Protein AF-A0A0G0P5Q8-F1 (afdb_monomer)

Structure (mmCIF, N/CA/C/O backbone):
data_AF-A0A0G0P5Q8-F1
#
_entry.id   AF-A0A0G0P5Q8-F1
#
loop_
_atom_site.group_PDB
_atom_site.id
_atom_site.type_symbol
_atom_site.label_atom_id
_atom_site.label_alt_id
_atom_site.label_comp_id
_atom_site.label_asym_id
_atom_site.label_entity_id
_atom_site.label_seq_id
_atom_site.pdbx_PDB_ins_code
_atom_site.Cartn_x
_atom_site.Cartn_y
_atom_site.Cartn_z
_atom_site.occupancy
_atom_site.B_iso_or_equiv
_atom_site.auth_seq_id
_atom_site.auth_comp_id
_atom_site.auth_asym_id
_atom_site.auth_atom_id
_atom_site.p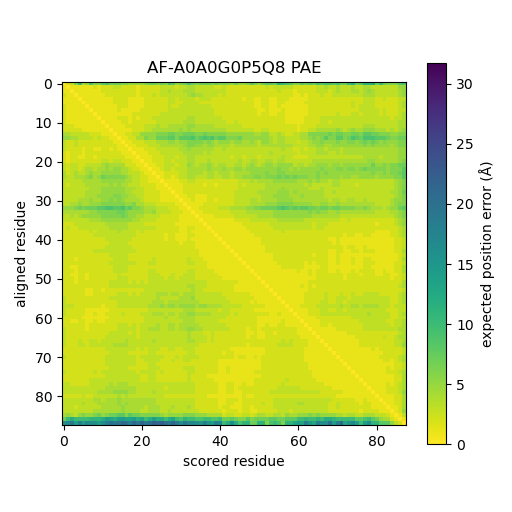dbx_PDB_model_num
ATOM 1 N N . MET A 1 1 ? -1.198 4.485 -3.013 1.00 86.88 1 MET A N 1
ATOM 2 C CA . MET A 1 1 ? -1.410 5.639 -2.103 1.00 86.88 1 MET A CA 1
ATOM 3 C C . MET A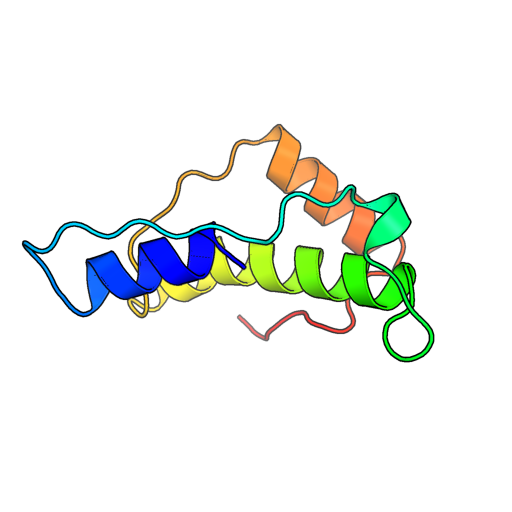 1 1 ? -2.879 5.867 -1.732 1.00 86.88 1 MET A C 1
ATOM 5 O O . MET A 1 1 ? -3.173 6.175 -0.583 1.00 86.88 1 MET A O 1
ATOM 9 N N . GLU A 1 2 ? -3.820 5.719 -2.663 1.00 95.00 2 GLU A N 1
ATOM 10 C CA . GLU A 1 2 ? -5.227 6.133 -2.559 1.00 95.00 2 GLU A CA 1
ATOM 11 C C . GLU A 1 2 ? -5.951 5.540 -1.347 1.00 95.00 2 GLU A C 1
ATOM 13 O O . GLU A 1 2 ? -6.552 6.281 -0.570 1.00 95.00 2 GLU A O 1
ATOM 18 N N . ARG A 1 3 ? -5.849 4.217 -1.141 1.00 94.75 3 ARG A N 1
ATOM 19 C CA . ARG A 1 3 ? -6.473 3.538 0.011 1.00 94.75 3 ARG A CA 1
ATOM 20 C C . ARG A 1 3 ? -5.962 4.074 1.347 1.00 94.75 3 ARG A C 1
ATOM 22 O O . ARG A 1 3 ? -6.754 4.318 2.250 1.00 94.75 3 ARG A O 1
ATOM 29 N N . ARG A 1 4 ? -4.651 4.309 1.457 1.00 95.81 4 ARG A N 1
ATOM 30 C CA . ARG A 1 4 ? -4.016 4.861 2.663 1.00 95.81 4 ARG A CA 1
ATOM 31 C C . ARG A 1 4 ? -4.476 6.297 2.926 1.00 95.81 4 ARG A C 1
ATOM 33 O O . ARG A 1 4 ? -4.817 6.640 4.058 1.00 95.81 4 ARG A O 1
ATOM 40 N N . THR A 1 5 ? -4.549 7.122 1.881 1.00 96.69 5 THR A N 1
ATOM 41 C CA . THR A 1 5 ? -5.076 8.492 1.964 1.00 96.69 5 THR A CA 1
ATOM 42 C C . THR A 1 5 ? -6.526 8.501 2.440 1.00 96.69 5 THR A C 1
ATOM 44 O O . THR A 1 5 ? -6.851 9.208 3.392 1.00 96.69 5 THR A O 1
ATOM 47 N N . LEU A 1 6 ? -7.388 7.673 1.840 1.00 96.81 6 LEU A N 1
ATOM 48 C CA . LEU A 1 6 ? -8.792 7.569 2.234 1.00 96.81 6 LEU A CA 1
ATOM 49 C C . LEU A 1 6 ? -8.941 7.118 3.694 1.00 96.81 6 LEU A C 1
ATOM 51 O O . LEU A 1 6 ? -9.684 7.742 4.451 1.00 96.81 6 LEU A O 1
ATOM 55 N N . ALA A 1 7 ? -8.201 6.084 4.103 1.00 97.19 7 ALA A N 1
ATOM 56 C CA . ALA A 1 7 ? -8.244 5.572 5.470 1.00 97.19 7 ALA A CA 1
ATOM 57 C C . ALA A 1 7 ?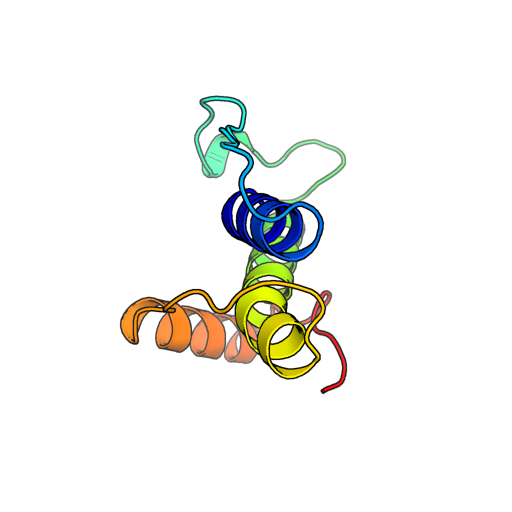 -7.776 6.616 6.497 1.00 97.19 7 ALA A C 1
ATOM 59 O O . ALA A 1 7 ? -8.333 6.731 7.593 1.00 97.19 7 ALA A O 1
ATOM 60 N N . THR A 1 8 ? -6.771 7.416 6.135 1.00 97.44 8 THR A N 1
ATOM 61 C CA . THR A 1 8 ? -6.305 8.533 6.962 1.00 97.44 8 THR A CA 1
ATOM 62 C C . THR A 1 8 ? -7.390 9.606 7.063 1.00 97.44 8 THR A C 1
ATOM 64 O O . THR A 1 8 ? -7.728 10.029 8.165 1.00 97.44 8 THR A O 1
ATOM 67 N N . PHE A 1 9 ? -8.007 10.006 5.947 1.00 97.56 9 PHE A N 1
ATOM 68 C CA . PHE A 1 9 ? -9.070 11.017 5.950 1.00 97.56 9 PHE A CA 1
ATOM 69 C C . PHE A 1 9 ? -10.266 10.613 6.816 1.00 97.56 9 PHE A C 1
ATOM 71 O O . PHE A 1 9 ? -10.749 11.416 7.614 1.00 97.56 9 PHE A O 1
ATOM 78 N N . GLN A 1 10 ? -10.700 9.355 6.716 1.00 96.31 10 GLN A N 1
ATOM 79 C CA . GLN A 1 10 ? -11.785 8.811 7.536 1.00 96.31 10 GLN A CA 1
ATOM 80 C C . GLN A 1 10 ? -11.459 8.833 9.033 1.00 96.31 10 GLN A C 1
ATOM 82 O O . GLN A 1 10 ? -12.356 9.049 9.847 1.00 96.31 10 GLN A O 1
ATOM 87 N N . LYS A 1 11 ? -10.185 8.637 9.402 1.00 96.81 11 LYS A N 1
ATOM 88 C CA . LYS A 1 11 ? -9.744 8.692 10.800 1.00 96.81 11 LYS A CA 1
ATOM 89 C C . LYS A 1 11 ? -9.690 10.119 11.335 1.00 96.81 11 LYS A C 1
ATOM 91 O O . LYS A 1 11 ? -10.138 10.355 12.453 1.00 96.81 11 LYS A O 1
ATOM 96 N N . GLN A 1 12 ? -9.122 11.039 10.560 1.00 97.12 12 GLN A N 1
ATOM 97 C CA . GLN A 1 12 ? -8.848 12.405 11.010 1.00 97.12 12 GLN A CA 1
ATOM 98 C C . GLN A 1 12 ? -10.099 13.301 10.984 1.00 97.12 12 GLN A C 1
ATOM 100 O O . GLN A 1 12 ? -10.216 14.214 11.798 1.00 97.12 12 GLN A O 1
ATOM 105 N N . TRP A 1 13 ? -11.064 13.024 10.098 1.00 97.06 13 TRP A N 1
ATOM 106 C CA . TRP A 1 13 ? -12.290 13.819 9.951 1.00 97.06 13 TRP A CA 1
ATOM 107 C C . TRP A 1 13 ? -13.549 12.939 9.929 1.00 97.06 13 TRP A C 1
ATOM 109 O O . TRP A 1 13 ? -14.163 12.743 8.870 1.00 97.06 13 TRP A O 1
ATOM 119 N N . PRO A 1 14 ? -13.973 12.415 11.093 1.00 93.81 14 PRO A N 1
ATOM 120 C CA .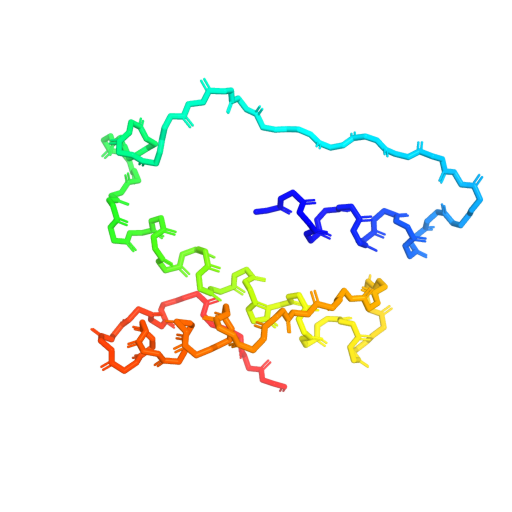 PRO A 1 14 ? -15.161 11.576 11.181 1.00 93.81 14 PRO A CA 1
ATOM 121 C C . PRO A 1 14 ? -16.424 12.329 10.724 1.00 93.81 14 PRO A C 1
ATOM 123 O O . PRO A 1 14 ? -16.597 13.520 10.980 1.00 93.81 14 PRO A O 1
ATOM 126 N N . GLY A 1 15 ? -17.318 11.624 10.022 1.00 93.81 15 GLY A N 1
ATOM 127 C CA . GLY A 1 15 ? -18.595 12.167 9.531 1.00 93.81 15 GLY A CA 1
ATOM 128 C C . GLY A 1 15 ? -18.526 12.919 8.194 1.00 93.81 15 GLY A C 1
ATOM 129 O O . GLY A 1 15 ? -19.547 13.418 7.719 1.00 93.81 15 GLY A O 1
ATOM 130 N N . LYS A 1 16 ? -17.352 12.997 7.557 1.00 96.25 16 LYS A N 1
ATOM 131 C CA . LYS A 1 16 ? -17.190 13.551 6.204 1.00 96.25 16 LYS A CA 1
ATOM 132 C C . LYS A 1 16 ? -17.134 12.440 5.153 1.00 96.25 16 LYS A C 1
ATOM 134 O O . LYS A 1 16 ? -16.734 11.313 5.432 1.00 96.25 16 LYS A O 1
ATOM 139 N N . ARG A 1 17 ? -17.546 12.771 3.927 1.00 95.56 17 ARG A N 1
ATOM 140 C CA . ARG A 1 17 ? -17.424 11.894 2.755 1.00 95.56 17 ARG A CA 1
ATOM 141 C C . ARG A 1 17 ? -16.250 12.360 1.905 1.00 95.56 17 ARG A C 1
ATOM 143 O O . ARG A 1 17 ? -16.164 13.542 1.586 1.00 95.56 17 ARG A O 1
ATOM 150 N N . PHE A 1 18 ? -15.382 11.425 1.539 1.00 96.50 18 PHE A N 1
ATOM 151 C CA . PHE A 1 18 ? -14.185 11.679 0.746 1.00 96.50 18 PHE A CA 1
ATOM 152 C C . PHE A 1 18 ? -14.201 10.824 -0.515 1.00 96.50 18 PHE A C 1
ATOM 154 O O . PHE A 1 18 ? -14.663 9.684 -0.489 1.00 96.50 18 PHE A O 1
ATOM 161 N N . ILE A 1 19 ? -13.663 11.375 -1.599 1.00 96.00 19 ILE A N 1
ATOM 162 C CA . ILE A 1 19 ? -13.376 10.655 -2.838 1.00 96.00 19 ILE A CA 1
ATOM 163 C C . ILE A 1 19 ? -11.898 10.890 -3.130 1.00 96.00 19 ILE A C 1
ATOM 165 O O . ILE A 1 19 ? -11.437 12.030 -3.110 1.00 96.00 19 ILE A O 1
ATOM 169 N N . VAL A 1 20 ? -11.158 9.809 -3.357 1.00 96.06 20 VAL A N 1
ATOM 170 C CA . VAL A 1 20 ? -9.729 9.844 -3.675 1.00 96.06 20 VAL A CA 1
ATOM 171 C C . VAL A 1 20 ? -9.540 9.103 -4.991 1.00 96.06 20 VAL A C 1
ATOM 173 O O . VAL A 1 20 ? -10.002 7.973 -5.125 1.00 96.06 20 VAL A O 1
ATOM 176 N N . THR A 1 21 ? -8.878 9.742 -5.952 1.00 95.44 21 THR A N 1
ATOM 177 C CA . THR A 1 21 ? -8.552 9.160 -7.258 1.00 95.44 21 THR A CA 1
ATOM 178 C C . THR A 1 21 ? -7.140 9.556 -7.666 1.00 95.44 21 THR A C 1
ATOM 180 O O . THR A 1 21 ? -6.625 10.584 -7.221 1.00 95.44 21 THR A O 1
ATOM 183 N N . SER A 1 22 ? -6.533 8.746 -8.521 1.00 91.38 22 SER A N 1
ATOM 184 C CA . SER A 1 22 ? -5.276 9.017 -9.217 1.00 91.38 22 SER A CA 1
ATOM 185 C C . SER A 1 22 ? -5.532 9.270 -10.708 1.00 91.38 22 SER A C 1
ATOM 187 O O . SER A 1 22 ? -6.661 9.075 -11.180 1.00 91.38 22 SER A O 1
ATOM 189 N N . PRO A 1 23 ? -4.522 9.751 -11.459 1.00 91.75 23 PRO A N 1
ATOM 190 C CA . PRO A 1 23 ? -4.579 9.772 -12.915 1.00 91.75 23 PRO A CA 1
ATOM 191 C C . PRO A 1 23 ? -4.886 8.382 -13.477 1.00 91.75 23 PRO A C 1
ATOM 193 O O . PRO A 1 23 ? -4.372 7.380 -12.986 1.00 91.75 23 PRO A O 1
ATOM 196 N N . ASN A 1 24 ? -5.700 8.326 -14.529 1.00 93.94 24 ASN A N 1
ATOM 197 C CA . ASN A 1 24 ? -6.025 7.074 -15.204 1.00 93.94 24 ASN A CA 1
ATOM 198 C C . ASN A 1 24 ? -4.879 6.666 -16.144 1.00 93.94 24 ASN A C 1
ATOM 200 O O . ASN A 1 24 ? -4.935 6.926 -17.346 1.00 93.94 24 ASN A O 1
ATOM 204 N N . ILE A 1 25 ? -3.823 6.095 -15.570 1.00 94.44 25 ILE A N 1
ATOM 205 C CA . ILE A 1 25 ? -2.640 5.597 -16.278 1.00 94.44 25 ILE A CA 1
ATOM 206 C C . ILE A 1 25 ? -2.373 4.143 -15.892 1.00 94.44 25 ILE A C 1
ATOM 208 O O . ILE A 1 25 ? -2.710 3.713 -14.786 1.00 94.44 25 ILE A O 1
ATOM 212 N N . SER A 1 26 ? -1.788 3.375 -16.810 1.00 94.81 26 SER A N 1
ATOM 213 C CA . SER A 1 26 ? -1.427 1.988 -16.528 1.00 94.81 26 SER A CA 1
ATOM 214 C C . SER A 1 26 ? -0.211 1.918 -15.597 1.00 94.81 26 SER A C 1
ATOM 216 O O . SER A 1 26 ? 0.540 2.883 -15.441 1.00 94.81 26 SER A O 1
ATOM 218 N N . PHE A 1 27 ? 0.005 0.754 -14.982 1.00 92.56 27 PHE A N 1
ATOM 219 C CA . PHE A 1 27 ? 1.200 0.528 -14.172 1.00 92.56 27 PHE A CA 1
ATOM 220 C C . PHE A 1 27 ? 2.487 0.614 -15.001 1.00 92.56 27 PHE A C 1
ATOM 222 O O . PHE A 1 27 ? 3.472 1.157 -14.515 1.00 92.56 27 PHE A O 1
ATOM 229 N N . ASP A 1 28 ? 2.487 0.112 -16.239 1.00 95.25 28 ASP A N 1
ATOM 230 C CA . ASP A 1 28 ? 3.682 0.125 -17.089 1.00 95.25 28 ASP A CA 1
ATOM 231 C C . ASP A 1 28 ? 4.020 1.530 -17.618 1.00 95.25 28 ASP A C 1
ATOM 233 O O . ASP A 1 28 ? 5.183 1.794 -17.914 1.00 95.25 28 ASP A O 1
ATOM 237 N N . ASP A 1 29 ? 3.042 2.442 -17.643 1.00 95.69 29 ASP A N 1
ATOM 238 C CA . ASP A 1 29 ? 3.230 3.850 -18.023 1.00 95.69 29 ASP A CA 1
ATOM 239 C C . ASP A 1 29 ? 3.563 4.766 -16.831 1.00 95.69 29 ASP A C 1
ATOM 241 O O . ASP A 1 29 ? 3.842 5.951 -17.013 1.00 95.69 29 ASP A O 1
ATOM 245 N N . TYR A 1 30 ? 3.506 4.249 -15.599 1.00 93.81 30 TYR A N 1
ATOM 246 C CA . TYR A 1 30 ? 3.788 5.032 -14.393 1.00 93.81 30 TYR A CA 1
ATOM 247 C C . TYR A 1 30 ? 5.281 5.389 -14.232 1.00 93.81 30 TYR A C 1
ATOM 249 O O . TYR A 1 30 ? 5.581 6.535 -13.872 1.00 93.81 30 TYR A O 1
ATOM 257 N N . PRO A 1 31 ? 6.238 4.460 -14.459 1.00 96.12 31 PRO A N 1
ATOM 258 C CA . PRO A 1 31 ? 7.659 4.763 -14.378 1.00 96.12 31 PRO A CA 1
ATOM 259 C C . PRO A 1 31 ? 8.076 5.844 -15.374 1.00 96.12 31 PRO A C 1
ATOM 261 O O . PRO A 1 31 ? 7.582 5.927 -16.495 1.00 96.12 31 PRO A O 1
ATOM 264 N N . ASN A 1 32 ? 9.041 6.659 -14.975 1.00 95.12 32 ASN A N 1
ATOM 265 C CA . ASN A 1 32 ? 9.571 7.739 -15.794 1.00 95.12 32 ASN A CA 1
ATOM 266 C C . ASN A 1 32 ? 11.078 7.912 -15.540 1.00 95.12 32 ASN A C 1
ATOM 268 O O . ASN A 1 32 ? 11.717 7.069 -14.915 1.00 95.12 32 ASN A O 1
ATOM 272 N N . LYS A 1 33 ? 11.669 8.998 -16.052 1.00 95.75 33 LYS A N 1
ATOM 273 C CA . LYS A 1 33 ? 13.114 9.257 -15.931 1.00 95.75 33 LYS A CA 1
ATOM 274 C C . LYS A 1 33 ? 13.601 9.404 -14.484 1.00 95.75 33 LYS A C 1
ATOM 276 O O . LYS A 1 33 ? 14.786 9.210 -14.242 1.00 95.75 33 LYS A O 1
ATOM 281 N N . GLU A 1 34 ? 12.716 9.762 -13.559 1.00 95.94 34 GLU A N 1
ATOM 282 C CA . GLU A 1 34 ? 13.032 9.994 -12.146 1.00 95.94 34 GLU A CA 1
ATOM 283 C C . GLU A 1 34 ? 12.620 8.819 -11.255 1.00 95.94 34 GLU A C 1
ATOM 285 O O . GLU A 1 34 ? 13.262 8.570 -10.238 1.00 95.94 34 GLU A O 1
ATOM 290 N N . ILE A 1 35 ? 11.560 8.097 -11.631 1.00 94.50 35 ILE A N 1
ATOM 291 C CA . ILE A 1 35 ? 10.995 6.994 -10.848 1.00 94.50 35 ILE A CA 1
ATOM 292 C C . ILE A 1 35 ? 11.049 5.722 -11.687 1.00 94.50 35 ILE A C 1
ATOM 294 O O . ILE A 1 35 ? 10.268 5.556 -12.627 1.00 94.50 35 ILE A O 1
ATOM 298 N N . SER A 1 36 ? 11.955 4.809 -11.342 1.00 97.00 36 SER A N 1
ATOM 299 C CA . SER A 1 36 ? 12.068 3.529 -12.039 1.00 97.00 36 SER A CA 1
ATOM 300 C C . SER A 1 36 ? 10.921 2.581 -11.673 1.00 97.00 36 SER A C 1
ATOM 302 O O . SER A 1 36 ? 10.257 2.738 -10.648 1.00 97.00 36 SER A O 1
ATOM 304 N N . LYS A 1 37 ? 10.710 1.538 -12.483 1.00 96.69 37 LYS A N 1
ATOM 305 C CA . LYS A 1 37 ? 9.724 0.483 -12.192 1.00 96.69 37 LYS A CA 1
ATOM 306 C C . LYS A 1 37 ? 9.976 -0.178 -10.834 1.00 96.69 37 LYS A C 1
ATOM 308 O O . LYS A 1 37 ? 9.030 -0.411 -10.085 1.00 96.69 37 LYS A O 1
ATOM 313 N N . ASP A 1 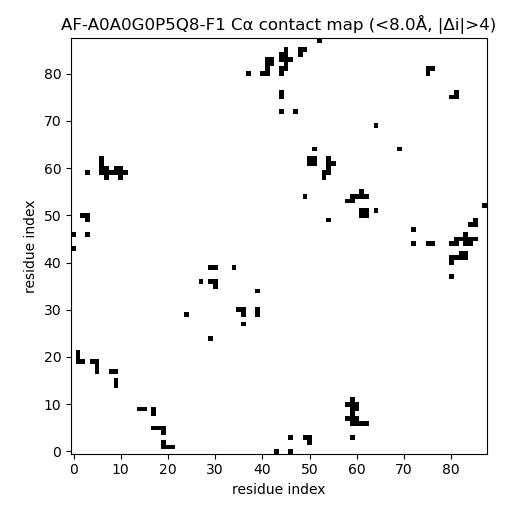38 ? 11.239 -0.404 -10.486 1.00 97.00 38 ASP A N 1
ATOM 314 C CA . ASP A 1 38 ? 11.610 -0.964 -9.188 1.00 97.00 38 ASP A CA 1
ATOM 315 C C . ASP A 1 38 ? 11.286 -0.011 -8.034 1.00 97.00 38 ASP A C 1
ATOM 317 O O . ASP A 1 38 ? 10.849 -0.468 -6.974 1.00 97.00 38 ASP A O 1
ATOM 321 N N . ASP A 1 39 ? 11.446 1.302 -8.220 1.00 97.00 39 ASP A N 1
ATOM 322 C CA . ASP A 1 39 ? 11.063 2.290 -7.205 1.00 97.00 39 ASP A CA 1
ATOM 323 C C . ASP A 1 39 ? 9.553 2.257 -6.968 1.00 97.00 39 ASP A C 1
ATOM 325 O O . ASP A 1 39 ? 9.115 2.192 -5.820 1.00 97.00 39 ASP A O 1
ATOM 329 N N . VAL A 1 40 ? 8.751 2.199 -8.039 1.00 96.50 40 VAL A N 1
ATOM 330 C CA . VAL A 1 40 ? 7.287 2.081 -7.929 1.00 96.50 40 VAL A CA 1
ATOM 331 C C . VAL A 1 40 ? 6.897 0.830 -7.139 1.00 96.50 40 VAL A C 1
ATOM 333 O O . VAL A 1 40 ? 6.068 0.916 -6.233 1.00 96.50 40 VAL A O 1
ATOM 336 N N . ILE A 1 41 ? 7.506 -0.325 -7.429 1.00 97.50 41 ILE A N 1
ATOM 337 C CA . ILE A 1 41 ? 7.213 -1.573 -6.708 1.00 97.50 41 ILE A CA 1
ATOM 338 C C . ILE A 1 41 ? 7.584 -1.435 -5.228 1.00 97.50 41 ILE A C 1
ATOM 340 O O . ILE A 1 41 ? 6.763 -1.751 -4.366 1.00 97.50 41 ILE A O 1
ATOM 344 N N . ASN A 1 42 ? 8.775 -0.911 -4.914 1.00 97.94 42 ASN A N 1
ATOM 345 C CA . ASN A 1 42 ? 9.177 -0.678 -3.525 1.00 97.94 42 ASN A CA 1
ATOM 346 C C . ASN A 1 42 ? 8.187 0.258 -2.805 1.00 97.94 42 ASN A C 1
ATOM 348 O O . ASN A 1 42 ? 7.822 -0.008 -1.659 1.00 97.94 42 ASN A O 1
ATOM 352 N N . ILE A 1 43 ? 7.724 1.325 -3.467 1.00 96.00 43 ILE A N 1
ATOM 353 C CA . ILE A 1 43 ? 6.739 2.267 -2.915 1.00 96.00 43 ILE A CA 1
ATOM 354 C C . ILE A 1 43 ? 5.419 1.551 -2.616 1.00 96.00 43 ILE A C 1
ATOM 356 O O . ILE A 1 43 ? 4.900 1.701 -1.512 1.00 96.00 43 ILE A O 1
ATOM 360 N N . ILE A 1 44 ? 4.893 0.750 -3.552 1.00 95.88 44 ILE A N 1
ATOM 361 C CA . ILE A 1 44 ? 3.639 -0.002 -3.369 1.00 95.88 44 ILE A CA 1
ATOM 362 C C . ILE A 1 44 ? 3.754 -0.980 -2.194 1.00 95.88 44 ILE A C 1
ATOM 364 O O . ILE A 1 44 ? 2.843 -1.047 -1.365 1.00 95.88 44 ILE A O 1
ATOM 368 N N . VAL A 1 45 ? 4.873 -1.703 -2.088 1.00 97.69 45 VAL A N 1
ATOM 369 C CA . VAL A 1 45 ? 5.137 -2.638 -0.983 1.00 97.69 45 VAL A CA 1
ATOM 370 C C . VAL A 1 45 ? 5.150 -1.900 0.360 1.00 97.69 45 VAL A C 1
ATOM 372 O O . VAL A 1 45 ? 4.444 -2.289 1.292 1.00 97.69 45 VAL A O 1
ATOM 375 N N . GLY A 1 46 ? 5.885 -0.789 0.456 1.00 97.50 46 GLY A N 1
ATOM 376 C CA . GLY A 1 46 ? 5.921 0.036 1.666 1.00 97.50 46 GLY A CA 1
ATOM 377 C C . GLY A 1 46 ? 4.563 0.649 2.025 1.00 97.50 46 GLY A C 1
ATOM 378 O O . GLY A 1 46 ? 4.209 0.745 3.201 1.00 97.50 46 GLY A O 1
ATOM 379 N N . ASP A 1 47 ? 3.777 1.050 1.028 1.00 96.56 47 ASP A N 1
ATOM 380 C CA . ASP A 1 47 ? 2.424 1.575 1.217 1.00 96.56 47 ASP A CA 1
ATOM 381 C C . ASP A 1 47 ? 1.478 0.521 1.794 1.00 96.56 47 ASP A C 1
ATOM 383 O O . ASP A 1 47 ? 0.723 0.815 2.724 1.00 96.56 47 ASP A O 1
ATOM 387 N N . LEU A 1 48 ? 1.527 -0.702 1.262 1.00 97.25 48 LEU A N 1
ATOM 388 C CA . LEU A 1 48 ? 0.678 -1.802 1.705 1.00 97.25 48 LEU A CA 1
ATOM 389 C C . LEU A 1 48 ? 0.985 -2.207 3.150 1.00 97.25 48 LEU A C 1
ATOM 391 O O . LEU A 1 48 ? 0.056 -2.393 3.937 1.00 97.25 48 LEU A O 1
ATOM 395 N N . GLN A 1 49 ? 2.262 -2.235 3.540 1.00 97.00 49 GLN A N 1
ATOM 396 C CA . GLN A 1 49 ? 2.645 -2.450 4.938 1.00 97.00 49 GLN A CA 1
ATOM 397 C C . GLN A 1 49 ? 2.014 -1.392 5.857 1.00 97.00 49 GLN A C 1
ATOM 399 O O . GLN A 1 49 ? 1.429 -1.714 6.893 1.00 97.00 49 GLN A O 1
ATOM 404 N N . ARG A 1 50 ? 2.079 -0.114 5.463 1.00 97.00 50 ARG A N 1
ATOM 405 C CA . ARG A 1 50 ? 1.523 0.990 6.259 1.00 97.00 50 ARG A CA 1
ATOM 406 C C . ARG A 1 50 ? 0.010 0.928 6.353 1.00 97.00 50 ARG A C 1
ATOM 408 O O . ARG A 1 50 ? -0.508 1.364 7.371 1.00 97.00 50 ARG A O 1
ATOM 415 N N . ILE A 1 51 ? -0.701 0.385 5.358 1.00 96.62 51 ILE A N 1
ATOM 416 C CA . ILE A 1 51 ? -2.151 0.141 5.463 1.00 96.62 51 ILE A CA 1
ATOM 417 C C . ILE A 1 51 ? -2.470 -0.682 6.726 1.00 96.62 51 ILE A C 1
ATOM 419 O O . ILE A 1 51 ? -3.394 -0.335 7.462 1.00 96.62 51 ILE A O 1
ATOM 423 N N . LYS A 1 52 ? -1.654 -1.697 7.026 1.00 95.38 52 LYS A N 1
ATOM 424 C CA . LYS A 1 52 ? -1.780 -2.520 8.234 1.00 95.38 52 LYS A CA 1
ATOM 425 C C . LYS A 1 52 ? -1.260 -1.801 9.487 1.00 95.38 52 LYS A C 1
ATOM 427 O O . LYS A 1 52 ? -2.041 -1.476 10.378 1.00 95.38 52 LYS A O 1
ATOM 432 N N . ILE A 1 53 ? 0.031 -1.459 9.518 1.00 96.00 53 ILE A N 1
ATOM 433 C CA . ILE A 1 53 ? 0.712 -0.960 10.730 1.00 96.00 53 ILE A CA 1
ATOM 434 C C . ILE A 1 53 ? 0.101 0.352 11.238 1.00 96.00 53 ILE A C 1
ATOM 436 O O . ILE A 1 53 ? -0.062 0.561 12.438 1.00 96.00 53 ILE A O 1
ATOM 440 N N . TYR A 1 54 ? -0.251 1.282 10.347 1.00 96.50 54 TYR A N 1
ATOM 441 C CA . TYR A 1 54 ? -0.767 2.578 10.796 1.00 96.50 54 TYR A CA 1
ATOM 442 C C . TYR A 1 54 ? -2.193 2.479 11.341 1.00 96.50 54 TYR A C 1
ATOM 444 O O . TYR A 1 54 ? -2.596 3.349 12.114 1.00 96.50 54 TYR A O 1
ATOM 452 N N . ALA A 1 55 ? -2.956 1.449 10.959 1.00 95.56 55 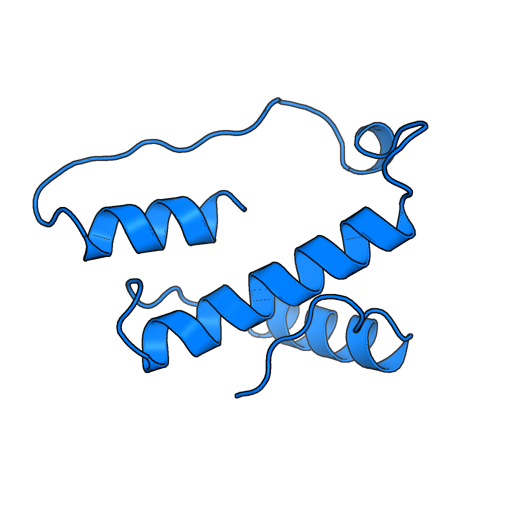ALA A N 1
ATOM 453 C CA . ALA A 1 55 ? -4.255 1.193 11.569 1.00 95.56 55 ALA A CA 1
ATOM 454 C C . ALA A 1 55 ? -4.081 0.718 13.020 1.00 95.56 55 ALA A C 1
ATOM 456 O O . ALA A 1 55 ? -4.742 1.242 13.915 1.00 95.56 55 ALA A O 1
ATOM 457 N N . GLU A 1 56 ? -3.129 -0.187 13.263 1.00 95.38 56 GLU A N 1
ATOM 458 C CA . GLU A 1 56 ? -2.771 -0.685 14.602 1.00 95.38 56 GLU A CA 1
ATOM 459 C C . GLU A 1 56 ? -2.250 0.442 15.509 1.00 95.38 56 GLU A C 1
ATOM 461 O O . GLU A 1 56 ? -2.607 0.520 16.683 1.00 95.38 56 GLU A O 1
ATOM 466 N N . LYS A 1 57 ? -1.485 1.385 14.943 1.00 95.31 57 LYS A N 1
ATOM 467 C CA . LYS A 1 57 ? -1.001 2.593 15.640 1.00 95.31 57 LYS A CA 1
ATOM 468 C C . LYS A 1 57 ? -2.054 3.702 15.778 1.00 95.31 57 LYS A C 1
ATOM 470 O O . LYS A 1 57 ? -1.776 4.745 16.364 1.00 95.31 57 LYS A O 1
ATOM 475 N N . GLY A 1 58 ? -3.257 3.517 15.231 1.00 95.69 58 GLY A N 1
ATOM 476 C CA . GLY A 1 58 ? -4.356 4.477 15.331 1.00 95.69 58 GLY A CA 1
ATOM 477 C C . GLY A 1 58 ? -4.219 5.735 14.463 1.00 95.69 58 GLY A C 1
ATOM 478 O O . GLY A 1 58 ? -4.984 6.680 14.654 1.00 95.69 58 GLY A O 1
ATOM 479 N N . PHE A 1 59 ? -3.296 5.770 13.498 1.00 95.62 59 PHE A N 1
ATOM 480 C CA . PHE A 1 59 ? -3.115 6.916 12.592 1.00 95.62 59 PHE A CA 1
ATOM 481 C C . PHE A 1 59 ? -4.151 6.960 11.460 1.00 95.62 59 PHE A C 1
ATOM 483 O O . PHE A 1 59 ? -4.469 8.035 10.946 1.00 95.62 59 PHE A O 1
ATOM 490 N N . GLN A 1 60 ? -4.707 5.805 11.098 1.00 97.25 60 GLN A N 1
ATOM 491 C CA . GLN A 1 60 ? -5.757 5.655 10.090 1.00 97.25 60 GLN A CA 1
ATOM 492 C C . GLN A 1 60 ? -6.794 4.614 10.531 1.00 97.25 60 GLN A C 1
ATOM 494 O O . GLN A 1 60 ? -6.598 3.925 11.532 1.00 97.25 60 GLN A O 1
ATOM 499 N N . VAL A 1 61 ? -7.908 4.498 9.805 1.00 97.12 61 VAL A N 1
ATOM 500 C CA . VAL A 1 61 ? -8.873 3.414 10.049 1.00 97.12 61 VAL A CA 1
ATOM 501 C C . VAL A 1 61 ? -8.360 2.085 9.490 1.00 97.12 61 VAL A C 1
ATOM 503 O O . VAL A 1 61 ? -7.578 2.065 8.539 1.00 97.12 61 VAL A O 1
ATOM 506 N N . TYR A 1 62 ? -8.831 0.974 10.058 1.00 97.25 62 TYR A N 1
ATOM 507 C CA . TYR A 1 62 ? -8.566 -0.355 9.511 1.00 97.25 62 TYR A CA 1
ATOM 508 C C . TYR A 1 62 ? -9.061 -0.457 8.063 1.00 97.25 62 TYR A C 1
ATOM 510 O O . TYR A 1 62 ? -10.122 0.062 7.703 1.00 97.25 62 TYR A O 1
ATOM 518 N N . GLN A 1 63 ? -8.269 -1.126 7.234 1.00 96.12 63 GLN A N 1
ATOM 519 C CA . GLN A 1 63 ? -8.630 -1.511 5.880 1.00 96.12 63 GLN A CA 1
ATOM 520 C C . GLN A 1 63 ? -8.388 -3.007 5.768 1.00 96.12 63 GLN A C 1
ATOM 522 O O . GLN A 1 63 ? -7.290 -3.478 6.061 1.00 96.12 63 GLN A O 1
ATOM 527 N N . GLU A 1 64 ? -9.403 -3.741 5.330 1.00 96.62 64 GLU A N 1
ATOM 528 C CA . GLU A 1 64 ? -9.245 -5.158 5.047 1.00 96.62 64 GLU A CA 1
ATOM 529 C C . GLU A 1 64 ? -8.235 -5.345 3.907 1.00 96.62 64 GLU A C 1
ATOM 531 O O . GLU A 1 64 ? -8.347 -4.736 2.833 1.00 96.62 64 GLU A O 1
ATOM 536 N N . ILE A 1 65 ? -7.230 -6.182 4.154 1.00 97.00 65 ILE A N 1
ATOM 537 C CA . ILE A 1 65 ? -6.246 -6.585 3.154 1.00 97.00 65 ILE A CA 1
ATOM 538 C C . ILE A 1 65 ? -6.565 -8.034 2.784 1.00 97.00 65 ILE A C 1
ATOM 540 O O . ILE A 1 65 ? -6.403 -8.909 3.633 1.00 97.00 65 ILE A O 1
ATOM 544 N N . PRO A 1 66 ? -7.011 -8.307 1.545 1.00 98.06 66 PRO A N 1
ATOM 545 C CA . PRO A 1 66 ? -7.255 -9.674 1.107 1.00 98.06 66 PRO A CA 1
ATOM 546 C C . PRO A 1 66 ? -5.984 -10.523 1.203 1.00 98.06 66 PRO A C 1
ATOM 548 O O . PRO A 1 66 ? -4.910 -10.048 0.835 1.00 98.06 66 PRO A O 1
ATOM 551 N N . GLU A 1 67 ? -6.120 -11.787 1.602 1.00 97.88 67 GLU A N 1
ATOM 552 C CA . GLU A 1 67 ? -5.001 -12.726 1.796 1.00 97.88 67 GLU A CA 1
ATOM 553 C C . GLU A 1 67 ? -4.057 -12.768 0.587 1.00 97.88 67 GLU A C 1
ATOM 555 O O . GLU A 1 67 ? -2.880 -12.451 0.711 1.00 97.88 67 GLU A O 1
ATOM 560 N N . LYS A 1 68 ? -4.602 -12.946 -0.624 1.00 98.25 68 LYS A N 1
ATOM 561 C CA . LYS A 1 68 ? -3.821 -12.936 -1.876 1.00 98.25 68 LYS A CA 1
ATOM 562 C C . LYS A 1 68 ? -2.962 -11.679 -2.092 1.00 98.25 68 LYS A C 1
ATOM 564 O O . LYS A 1 68 ? -1.961 -11.726 -2.801 1.00 98.25 68 LYS A O 1
ATOM 569 N N . VAL A 1 69 ? -3.388 -10.530 -1.559 1.00 97.75 69 VAL A N 1
ATOM 570 C CA . VAL A 1 69 ? -2.649 -9.260 -1.664 1.00 97.75 69 VAL A CA 1
ATOM 571 C C . VAL A 1 69 ? -1.501 -9.249 -0.659 1.00 97.75 69 VAL A C 1
ATOM 573 O O . VAL A 1 69 ? -0.410 -8.785 -0.988 1.00 97.75 69 VAL A O 1
ATOM 576 N N . TRP A 1 70 ? -1.730 -9.788 0.539 1.00 97.69 70 TRP A N 1
ATOM 577 C CA . TRP A 1 70 ? -0.689 -9.966 1.543 1.00 97.69 70 TRP A CA 1
ATOM 578 C C . TRP A 1 70 ? 0.362 -10.997 1.100 1.00 97.69 70 TRP A C 1
ATOM 580 O O . TRP A 1 70 ? 1.557 -10.729 1.191 1.00 97.69 70 TRP A O 1
ATOM 590 N N . ASP A 1 71 ? -0.056 -12.107 0.492 1.00 98.44 71 ASP A N 1
ATOM 591 C CA . ASP A 1 71 ? 0.863 -13.114 -0.053 1.00 98.44 71 ASP A CA 1
ATOM 592 C C . ASP A 1 71 ? 1.765 -12.540 -1.154 1.00 98.44 71 ASP A C 1
ATOM 594 O O . ASP A 1 71 ? 2.964 -12.825 -1.210 1.00 98.44 71 ASP A O 1
ATOM 598 N N . ALA A 1 72 ? 1.206 -11.713 -2.044 1.00 98.38 72 ALA A N 1
ATOM 599 C CA . ALA A 1 72 ? 1.976 -11.029 -3.082 1.00 98.38 72 ALA A CA 1
ATOM 600 C C . ALA A 1 72 ? 2.989 -10.042 -2.478 1.00 98.38 72 ALA A C 1
ATOM 602 O O . ALA A 1 72 ? 4.128 -9.962 -2.935 1.00 98.38 72 ALA A O 1
ATOM 603 N N . TYR A 1 73 ? 2.597 -9.325 -1.423 1.00 98.00 73 TYR A N 1
ATOM 604 C CA . TYR A 1 73 ? 3.488 -8.452 -0.659 1.00 98.00 73 TYR A CA 1
ATOM 605 C C . TYR A 1 73 ? 4.677 -9.215 -0.071 1.00 98.00 73 TYR A C 1
ATOM 607 O O . TYR A 1 73 ? 5.824 -8.807 -0.261 1.00 98.00 73 TYR A O 1
ATOM 615 N N . GLU A 1 74 ? 4.430 -10.356 0.571 1.00 98.00 74 GLU A N 1
ATOM 616 C CA . GLU A 1 74 ? 5.502 -11.176 1.134 1.00 98.00 74 GLU A CA 1
ATOM 617 C C . GLU A 1 74 ? 6.433 -11.740 0.055 1.00 98.00 74 GLU A C 1
ATOM 619 O O . GLU A 1 74 ? 7.646 -11.811 0.258 1.00 98.00 74 GLU A O 1
ATOM 624 N N . GLN A 1 75 ? 5.894 -12.134 -1.101 1.00 98.50 75 GLN A N 1
ATOM 625 C CA . GLN A 1 75 ? 6.705 -12.583 -2.237 1.00 98.50 75 GLN A CA 1
ATOM 626 C C . GLN A 1 75 ? 7.610 -11.466 -2.763 1.00 98.50 75 GLN A C 1
ATOM 628 O O . GLN A 1 75 ? 8.801 -11.695 -2.966 1.00 98.50 75 GLN A O 1
ATOM 633 N N . LEU A 1 76 ? 7.085 -10.248 -2.920 1.00 98.25 76 LEU A N 1
ATOM 634 C CA . LEU A 1 76 ? 7.873 -9.097 -3.366 1.00 98.25 76 LEU A CA 1
ATOM 635 C C . LEU A 1 76 ? 8.984 -8.742 -2.367 1.00 98.25 76 LEU A C 1
ATOM 637 O O . LEU A 1 76 ? 10.108 -8.451 -2.777 1.00 98.25 76 LEU A O 1
ATOM 641 N N . ILE A 1 77 ? 8.728 -8.846 -1.061 1.00 98.06 77 ILE A N 1
ATOM 642 C CA . ILE A 1 77 ? 9.778 -8.679 -0.044 1.00 98.06 77 ILE A CA 1
ATOM 643 C C . ILE A 1 77 ? 10.873 -9.734 -0.200 1.00 98.06 77 ILE A C 1
ATOM 645 O O . ILE A 1 77 ? 12.053 -9.385 -0.182 1.00 98.06 77 ILE A O 1
ATOM 649 N N . ARG A 1 78 ? 10.506 -11.009 -0.392 1.00 98.25 78 ARG A N 1
ATOM 650 C CA . ARG A 1 78 ? 11.478 -12.096 -0.619 1.00 98.25 78 ARG A CA 1
ATOM 651 C C . ARG A 1 78 ? 12.306 -11.883 -1.891 1.00 98.25 78 ARG A C 1
ATOM 653 O O . ARG A 1 78 ? 13.456 -12.303 -1.932 1.00 98.25 78 ARG A O 1
ATOM 660 N N . MET A 1 79 ? 11.746 -11.210 -2.896 1.00 97.94 79 MET A N 1
ATOM 661 C CA . MET A 1 79 ? 12.447 -10.807 -4.122 1.00 97.94 79 MET A CA 1
ATOM 662 C C . MET A 1 79 ? 13.347 -9.568 -3.943 1.00 97.94 79 MET A C 1
ATOM 664 O O . MET A 1 79 ? 14.073 -9.215 -4.867 1.00 97.94 79 MET A O 1
ATOM 668 N N . GLY A 1 80 ? 13.334 -8.916 -2.773 1.00 97.88 80 GLY A N 1
ATOM 669 C CA . GLY A 1 80 ? 14.204 -7.780 -2.445 1.00 97.88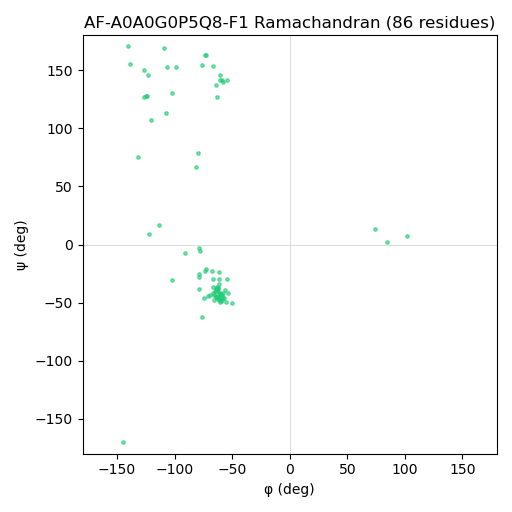 80 GLY A CA 1
ATOM 670 C C . GLY A 1 80 ? 13.546 -6.398 -2.533 1.00 97.88 80 GLY A C 1
ATOM 671 O O . GLY A 1 80 ? 14.233 -5.390 -2.370 1.00 97.88 80 GLY A O 1
ATOM 672 N N . TYR A 1 81 ? 12.230 -6.311 -2.747 1.00 98.12 81 TYR A N 1
ATOM 673 C CA . TYR A 1 81 ? 11.503 -5.036 -2.786 1.00 98.12 81 TYR A CA 1
ATOM 674 C C . TYR A 1 81 ? 11.178 -4.519 -1.375 1.00 98.12 81 TYR A C 1
ATOM 676 O O . TYR A 1 81 ? 10.024 -4.488 -0.963 1.00 98.12 81 TYR A O 1
ATOM 684 N N . ASN A 1 82 ? 12.196 -4.138 -0.602 1.00 97.31 82 ASN A N 1
ATOM 685 C CA . ASN A 1 82 ? 12.066 -3.774 0.814 1.00 97.31 82 ASN A CA 1
ATOM 686 C C . ASN A 1 82 ? 12.556 -2.353 1.167 1.00 97.31 82 ASN A C 1
ATOM 688 O O . ASN A 1 82 ? 12.602 -1.993 2.343 1.00 97.31 82 ASN A O 1
ATOM 692 N N . LYS A 1 83 ? 12.872 -1.509 0.173 1.00 96.81 83 LYS A N 1
ATOM 693 C CA . LYS A 1 83 ? 13.499 -0.187 0.387 1.00 96.81 83 LYS A CA 1
ATOM 694 C C . LYS A 1 83 ? 12.606 0.839 1.097 1.00 96.81 83 LYS A C 1
ATOM 696 O O . LYS A 1 83 ? 13.117 1.789 1.680 1.00 96.81 83 LYS A O 1
ATOM 701 N N . HIS A 1 84 ? 11.285 0.666 1.042 1.00 96.06 84 HIS A N 1
ATOM 702 C CA . HIS A 1 84 ? 10.306 1.582 1.646 1.00 96.06 84 HIS A CA 1
ATOM 703 C C . HIS A 1 84 ? 9.511 0.961 2.804 1.00 96.06 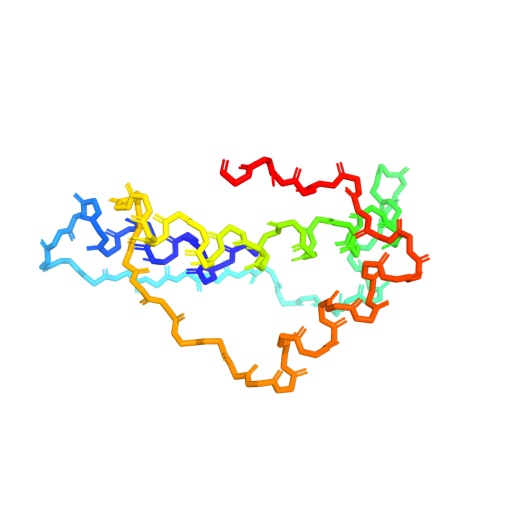84 HIS A C 1
ATOM 705 O O . HIS A 1 84 ? 8.472 1.511 3.195 1.00 96.06 84 HIS A O 1
ATOM 711 N N . LEU A 1 85 ? 9.979 -0.157 3.368 1.00 96.38 85 LEU A N 1
ATOM 712 C CA . LEU A 1 85 ? 9.391 -0.716 4.584 1.00 96.38 85 LEU A CA 1
ATOM 713 C C . LEU A 1 85 ? 9.619 0.208 5.788 1.00 96.38 85 LEU A C 1
ATOM 715 O O . LEU A 1 85 ? 10.563 0.996 5.835 1.00 96.38 85 LEU A O 1
ATOM 719 N N . THR A 1 86 ? 8.726 0.123 6.765 1.00 91.38 86 THR A N 1
ATOM 720 C CA . THR A 1 86 ? 8.867 0.758 8.075 1.00 91.38 86 THR A CA 1
ATOM 721 C C . THR A 1 86 ? 9.175 -0.256 9.144 1.00 91.38 86 THR A C 1
ATOM 723 O O . THR A 1 86 ? 8.700 -1.389 9.082 1.00 91.38 86 THR A O 1
ATOM 726 N N . ASN A 1 87 ? 9.856 0.219 10.180 1.00 80.06 87 ASN A N 1
ATOM 727 C CA . ASN A 1 87 ? 9.932 -0.489 11.444 1.00 80.06 87 ASN A CA 1
ATOM 728 C C . ASN A 1 87 ? 8.529 -0.582 12.064 1.00 80.06 87 ASN A C 1
ATOM 730 O O . ASN A 1 87 ? 7.754 0.388 12.033 1.00 80.06 87 ASN A O 1
ATOM 734 N N . GLU A 1 88 ? 8.222 -1.765 12.586 1.00 64.62 88 GLU A N 1
ATOM 735 C CA . GLU A 1 88 ? 6.991 -2.064 13.322 1.00 64.62 88 GLU A CA 1
ATOM 736 C C . GLU A 1 88 ? 6.905 -1.283 14.635 1.00 64.62 88 GLU A C 1
ATOM 738 O O . GLU A 1 88 ? 7.949 -0.977 15.252 1.00 64.62 88 GLU A O 1
#

pLDDT: mean 95.68, std 4.16, range [64.62, 98.5]

Radius of gyration: 14.09 Å; Cα contacts (8 Å, |Δi|>4): 84; chains: 1; bounding box: 33×27×34 Å

Sequence (88 aa):
MERRTLATFQKQWPGKRFIVTSPNISFDDYPNKEISKDDVINIIVGDLQRIKIYAEKGFQVYQEIPEKVWDAYEQLIRMGYNKHLTNE

Nearest PDB structures (foldseek):
  8xmm-assembly1_A  TM=2.286E-01  e=3.325E+00  Homo sapiens

Mean predicted aligned error: 2.84 Å

Foldseek 3Di:
DQLLVLQLCCLVDPPDDDDGDDPPDDLV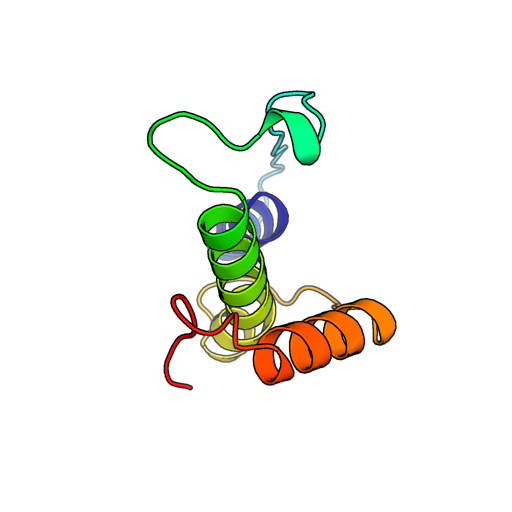VPDDPVAHNLNVLLVVLQSVLCLPVVCVVSNGPHDDDDPVNVVVSVVVVVVPSHPNHDDD

Solvent-accessible surface area (backbone atoms only — not comparable to full-atom values): 5374 Å² total; per-residue (Å²): 110,56,70,52,52,50,26,29,48,53,50,77,43,72,96,64,88,86,87,76,83,77,81,97,67,55,79,86,70,64,44,52,100,88,42,47,65,68,53,52,50,13,47,52,43,20,48,56,52,44,40,53,54,33,24,78,72,64,66,22,41,82,62,92,74,59,66,75,59,54,54,51,45,54,50,41,41,75,74,65,41,53,87,44,61,74,87,131

Secondary structure (DSSP, 8-state):
-HHHHHHHHHHHSTT--------S--STTS--SSS-HHHHHHHHHHHHHHHHHHHHTTSS------HHHHHHHHHHHHTT--TT----